Protein AF-A0A921ENN6-F1 (afdb_monomer)

Radius of gyration: 18.27 Å; Cα contacts (8 Å, |Δi|>4): 172; chains: 1; bounding box: 31×50×51 Å

Structure (mmCIF, N/CA/C/O backbone):
data_AF-A0A921ENN6-F1
#
_entry.id   AF-A0A921ENN6-F1
#
loop_
_atom_site.group_PDB
_atom_site.id
_atom_site.type_symbol
_atom_site.label_atom_id
_atom_site.label_alt_id
_atom_site.label_comp_id
_atom_site.label_asym_id
_atom_site.label_entity_id
_atom_site.label_seq_id
_atom_site.pdbx_PDB_ins_code
_atom_site.Cartn_x
_atom_site.Cartn_y
_atom_site.Cartn_z
_atom_site.occupancy
_atom_site.B_iso_or_equiv
_atom_site.auth_seq_id
_atom_site.auth_comp_id
_atom_site.auth_asym_id
_atom_site.auth_atom_id
_atom_site.pdbx_PDB_model_num
ATOM 1 N N . MET A 1 1 ? -5.205 31.428 35.012 1.00 49.91 1 MET A N 1
ATOM 2 C CA . MET A 1 1 ? -4.571 31.127 33.699 1.00 49.91 1 MET A CA 1
ATOM 3 C C . 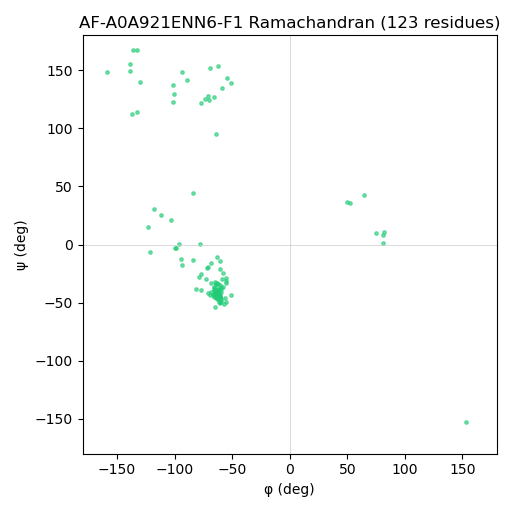MET A 1 1 ? -4.733 32.319 32.758 1.00 49.91 1 MET A C 1
ATOM 5 O O . MET A 1 1 ? -5.860 32.725 32.528 1.00 49.91 1 MET A O 1
ATOM 9 N N . SER A 1 2 ? -3.645 32.907 32.239 1.00 47.72 2 SER A N 1
ATOM 10 C CA . SER A 1 2 ? -3.729 34.135 31.422 1.00 47.72 2 SER A CA 1
ATOM 11 C C . SER A 1 2 ? -4.291 33.863 30.011 1.00 47.72 2 SER A C 1
ATOM 13 O O . SER A 1 2 ? -3.698 33.060 29.279 1.00 47.72 2 SER A O 1
ATOM 15 N N . PRO A 1 3 ? -5.364 34.558 29.583 1.00 59.22 3 PRO A N 1
ATOM 16 C CA . PRO A 1 3 ? -5.955 34.417 28.248 1.00 59.22 3 PRO A CA 1
ATOM 17 C C . PRO A 1 3 ? -4.954 34.653 27.111 1.00 59.22 3 PRO A C 1
ATOM 19 O O . PRO A 1 3 ? -5.023 33.986 26.087 1.00 59.22 3 PRO A O 1
ATOM 22 N N . ARG A 1 4 ? -3.951 35.522 27.317 1.00 59.72 4 ARG A N 1
ATOM 23 C CA . ARG A 1 4 ? -2.913 35.862 26.325 1.00 59.72 4 ARG A CA 1
ATOM 24 C C . ARG A 1 4 ? -1.894 34.742 26.058 1.00 59.72 4 ARG A C 1
ATOM 26 O O . ARG A 1 4 ? -1.261 34.740 25.004 1.00 59.72 4 ARG A O 1
ATOM 33 N N . ARG A 1 5 ? -1.748 33.752 26.954 1.00 59.25 5 ARG A N 1
ATOM 34 C CA . ARG A 1 5 ? -0.853 32.590 26.735 1.00 59.25 5 ARG A CA 1
ATOM 35 C C . ARG A 1 5 ? -1.461 31.529 25.809 1.00 59.25 5 ARG A C 1
ATOM 37 O O . ARG A 1 5 ? -0.713 30.844 25.114 1.00 59.25 5 ARG A O 1
ATOM 44 N N . ARG A 1 6 ? -2.794 31.410 25.754 1.00 61.38 6 ARG A N 1
ATOM 45 C CA . ARG A 1 6 ? -3.501 30.425 24.909 1.00 61.38 6 ARG A CA 1
ATOM 46 C C . ARG A 1 6 ? -3.267 30.644 23.395 1.00 61.38 6 ARG A C 1
ATOM 48 O O . ARG A 1 6 ? -2.920 29.669 22.729 1.00 61.38 6 ARG A O 1
ATOM 55 N N . PRO A 1 7 ? -3.322 31.878 22.849 1.00 77.19 7 PRO A N 1
ATOM 56 C CA . PRO A 1 7 ? -3.022 32.153 21.441 1.00 77.19 7 PRO A CA 1
ATOM 57 C C . PRO A 1 7 ? -1.590 31.794 21.032 1.00 77.19 7 PRO A C 1
ATOM 59 O O . PRO A 1 7 ? -1.367 31.259 19.947 1.00 77.19 7 PRO A O 1
ATOM 62 N N . LEU A 1 8 ? -0.605 32.053 21.899 1.00 78.25 8 LEU A N 1
ATOM 63 C CA . LEU A 1 8 ? 0.800 31.746 21.611 1.00 78.25 8 LEU A CA 1
ATOM 64 C C . LEU A 1 8 ? 1.070 30.238 21.619 1.00 78.25 8 LEU A C 1
ATOM 66 O O . LEU A 1 8 ? 1.767 29.741 20.734 1.00 78.25 8 LEU A O 1
ATOM 70 N N . GLN A 1 9 ? 0.496 29.498 22.573 1.00 83.81 9 GLN A N 1
ATOM 71 C CA . GLN A 1 9 ? 0.615 28.037 22.611 1.00 83.81 9 GLN A CA 1
ATOM 72 C C . GLN A 1 9 ? -0.068 27.379 21.406 1.00 83.81 9 GLN A C 1
ATOM 74 O O . GLN A 1 9 ? 0.523 26.496 20.787 1.00 83.81 9 GLN A O 1
ATOM 79 N N . ALA A 1 10 ? -1.262 27.842 21.019 1.00 86.31 10 ALA A N 1
ATOM 80 C CA . ALA A 1 10 ? -1.957 27.356 19.827 1.00 86.31 10 ALA A CA 1
ATOM 81 C C . ALA A 1 10 ? -1.140 27.600 18.546 1.00 86.31 10 ALA A C 1
ATOM 83 O O . ALA A 1 10 ? -0.945 26.680 17.754 1.00 86.31 10 ALA A O 1
ATOM 84 N N . ARG A 1 11 ? -0.565 28.801 18.381 1.00 86.94 11 ARG A N 1
ATOM 85 C CA . ARG A 1 11 ? 0.328 29.123 17.252 1.00 86.94 11 ARG A CA 1
ATOM 86 C C . ARG A 1 11 ? 1.578 28.241 17.224 1.00 86.94 11 ARG A C 1
ATOM 88 O O . ARG A 1 11 ? 1.962 27.777 16.155 1.00 86.94 11 ARG A O 1
ATOM 95 N N . ARG A 1 12 ? 2.207 27.984 18.379 1.00 90.94 12 ARG A N 1
ATOM 96 C CA . ARG A 1 12 ? 3.359 27.068 18.479 1.00 90.94 12 ARG A CA 1
ATOM 97 C C . ARG A 1 12 ? 2.980 25.640 18.079 1.00 90.94 12 ARG A C 1
ATOM 99 O O . ARG A 1 12 ? 3.698 25.043 17.283 1.00 90.94 12 ARG A O 1
ATOM 106 N N . ARG A 1 13 ? 1.842 25.126 18.564 1.00 91.69 13 ARG A N 1
ATOM 107 C CA . ARG A 1 13 ? 1.316 23.799 18.189 1.00 91.69 13 ARG A CA 1
ATOM 108 C C . ARG A 1 13 ? 1.050 23.700 16.690 1.00 91.69 13 ARG A C 1
ATOM 110 O O . ARG A 1 13 ? 1.511 22.753 16.067 1.00 91.69 13 ARG A O 1
ATOM 117 N N . TRP A 1 14 ? 0.394 24.699 16.103 1.00 91.00 14 TRP A N 1
ATOM 118 C CA . TRP A 1 14 ? 0.149 24.744 14.660 1.00 91.00 14 TRP A CA 1
ATOM 119 C C . TRP A 1 14 ? 1.454 24.754 13.854 1.00 91.00 14 TRP A C 1
ATOM 121 O O . TRP A 1 14 ? 1.597 23.971 12.919 1.00 91.00 14 TRP A O 1
ATOM 131 N N . ARG A 1 15 ? 2.445 25.573 14.241 1.00 93.81 15 ARG A N 1
ATOM 132 C CA . ARG A 1 15 ? 3.764 25.592 13.577 1.00 93.81 15 ARG A CA 1
ATOM 133 C C . ARG A 1 15 ? 4.459 24.234 13.666 1.00 93.81 15 ARG A C 1
ATOM 135 O O . ARG A 1 15 ? 4.997 23.769 12.668 1.00 93.81 15 ARG A O 1
ATOM 142 N N . ALA A 1 16 ? 4.415 23.589 14.832 1.00 94.56 16 ALA A N 1
ATOM 143 C CA . ALA A 1 16 ? 4.990 22.261 15.028 1.00 94.56 16 ALA A CA 1
ATOM 144 C C . ALA A 1 16 ? 4.283 21.194 14.172 1.00 94.56 16 ALA A C 1
ATOM 146 O O . ALA A 1 16 ? 4.956 20.407 13.513 1.00 94.56 16 ALA A O 1
ATOM 147 N N . GLN A 1 17 ? 2.947 21.208 14.117 1.00 94.50 17 GLN A N 1
ATOM 148 C CA . GLN A 1 17 ? 2.152 20.315 13.264 1.00 94.50 17 GLN A CA 1
ATOM 149 C C . GLN A 1 17 ? 2.439 20.542 11.778 1.00 94.50 17 GLN A C 1
ATOM 151 O O . GLN A 1 17 ? 2.617 19.578 11.036 1.00 94.50 17 GLN A O 1
ATOM 156 N N . LYS A 1 18 ? 2.533 21.805 11.345 1.00 95.50 18 LYS A N 1
ATOM 157 C CA . LYS A 1 18 ? 2.887 22.160 9.969 1.00 95.50 18 LYS A CA 1
ATOM 158 C C . LYS A 1 18 ? 4.278 21.633 9.610 1.00 95.50 18 LYS A C 1
ATOM 160 O O . LYS A 1 18 ? 4.409 20.922 8.621 1.00 95.50 18 LYS A O 1
ATOM 165 N N . ALA A 1 19 ? 5.278 21.894 10.451 1.00 96.12 19 ALA A N 1
ATOM 166 C CA . ALA A 1 19 ? 6.642 21.413 10.236 1.00 96.12 19 ALA A CA 1
ATOM 167 C C . ALA A 1 19 ? 6.728 19.875 10.236 1.00 96.12 19 ALA A C 1
ATOM 169 O O . ALA A 1 19 ? 7.466 19.298 9.441 1.00 96.12 19 ALA A O 1
ATOM 170 N N . ALA A 1 20 ? 5.964 19.194 11.097 1.00 95.50 20 ALA A N 1
ATOM 171 C CA . ALA A 1 20 ? 5.875 17.734 11.101 1.00 95.50 20 ALA A CA 1
ATOM 172 C C . ALA A 1 20 ? 5.228 17.195 9.816 1.00 95.50 20 ALA A C 1
ATOM 174 O O . ALA A 1 20 ? 5.736 16.240 9.234 1.00 95.50 20 ALA A O 1
ATOM 175 N N . ARG A 1 21 ? 4.154 17.836 9.334 1.00 95.44 21 ARG A N 1
ATOM 176 C CA . ARG A 1 21 ? 3.513 17.488 8.059 1.00 95.44 21 ARG A CA 1
ATOM 177 C C . ARG A 1 21 ? 4.470 17.668 6.884 1.00 95.44 21 ARG A C 1
ATOM 179 O O . ARG A 1 21 ?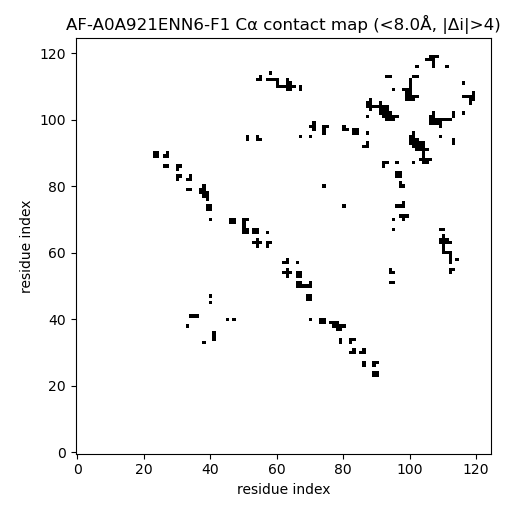 4.531 16.786 6.040 1.00 95.44 21 ARG A O 1
ATOM 186 N N . GLU A 1 22 ? 5.207 18.773 6.835 1.00 97.56 22 GLU A N 1
ATOM 187 C CA . GLU A 1 22 ? 6.190 19.038 5.776 1.00 97.56 22 GLU A CA 1
ATOM 188 C C . GLU A 1 22 ? 7.316 18.002 5.767 1.00 97.56 22 GLU A C 1
ATOM 190 O O . GLU A 1 22 ? 7.658 17.500 4.702 1.00 97.56 22 GLU A O 1
ATOM 195 N N . ARG A 1 23 ? 7.856 17.633 6.939 1.00 97.75 23 ARG A N 1
ATOM 196 C CA . ARG A 1 23 ? 8.850 16.551 7.036 1.00 97.75 23 ARG A CA 1
ATOM 197 C C . ARG A 1 23 ? 8.293 15.226 6.525 1.00 97.75 23 ARG A C 1
ATOM 199 O O . ARG A 1 23 ? 8.917 14.609 5.678 1.00 97.75 23 ARG A O 1
ATOM 206 N N . ARG A 1 24 ? 7.096 14.848 6.983 1.00 96.75 24 ARG A N 1
ATOM 207 C CA . ARG A 1 24 ? 6.417 13.618 6.554 1.00 96.75 24 ARG A CA 1
ATOM 208 C C . ARG A 1 24 ? 6.227 13.570 5.036 1.00 96.75 24 ARG A C 1
ATOM 210 O O . ARG A 1 24 ? 6.501 12.549 4.430 1.00 96.75 24 ARG A O 1
ATOM 217 N N . LEU A 1 25 ? 5.768 14.669 4.430 1.00 96.25 25 LEU A N 1
ATOM 218 C CA . LEU A 1 25 ? 5.563 14.740 2.981 1.00 96.25 25 LEU A CA 1
ATOM 219 C C . LEU A 1 25 ? 6.879 14.614 2.208 1.00 96.25 25 LEU A C 1
ATOM 221 O O . LEU A 1 25 ? 6.904 13.914 1.208 1.00 96.25 25 LEU A O 1
ATOM 225 N N . ARG A 1 26 ? 7.968 15.237 2.681 1.00 98.25 26 ARG A N 1
ATOM 226 C CA . ARG A 1 26 ? 9.287 15.074 2.051 1.00 98.25 26 ARG A CA 1
ATOM 227 C C . ARG A 1 26 ? 9.761 13.624 2.089 1.00 98.25 26 ARG A C 1
ATOM 229 O O . ARG A 1 26 ? 10.085 13.090 1.038 1.00 98.25 26 ARG A O 1
ATOM 236 N N . SER A 1 27 ? 9.702 12.978 3.254 1.00 97.81 27 SER A N 1
ATOM 237 C CA . SER A 1 27 ? 10.069 11.563 3.385 1.00 97.81 27 SER A CA 1
ATOM 238 C C . SER A 1 27 ? 9.197 10.659 2.504 1.00 97.81 27 SER A C 1
ATOM 240 O O . SER A 1 27 ? 9.715 9.772 1.837 1.00 97.81 27 SER A O 1
ATOM 242 N N . ALA A 1 28 ? 7.886 10.921 2.426 1.00 97.56 28 ALA A N 1
ATOM 243 C CA . ALA A 1 28 ? 6.996 10.190 1.522 1.00 97.56 28 ALA A CA 1
ATOM 244 C C . ALA A 1 28 ? 7.386 10.374 0.044 1.00 97.56 28 ALA A C 1
ATOM 246 O O . ALA A 1 28 ? 7.389 9.402 -0.704 1.00 97.56 28 ALA A O 1
ATOM 247 N N . THR A 1 29 ? 7.741 11.5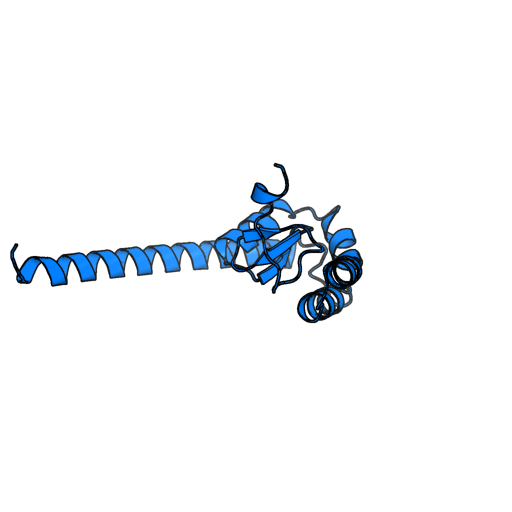92 -0.384 1.00 98.19 29 THR A N 1
ATOM 248 C CA . THR A 1 29 ? 8.210 11.855 -1.755 1.00 98.19 29 THR A CA 1
ATOM 249 C C . THR A 1 29 ? 9.535 11.156 -2.061 1.00 98.19 29 THR A C 1
ATOM 251 O O . THR A 1 29 ? 9.675 10.586 -3.140 1.00 98.19 29 THR A O 1
ATOM 254 N N . GLU A 1 30 ? 10.495 11.181 -1.136 1.00 98.19 30 GLU A N 1
ATOM 255 C CA . GLU A 1 30 ? 11.795 10.515 -1.301 1.00 98.19 30 GLU A CA 1
ATOM 256 C C . GLU A 1 30 ? 11.619 9.002 -1.479 1.00 98.19 30 GLU A C 1
ATOM 258 O O . GLU A 1 30 ? 12.107 8.434 -2.458 1.00 98.19 30 GLU A O 1
ATOM 263 N N . LEU A 1 31 ? 10.834 8.367 -0.603 1.00 98.12 31 LEU A N 1
ATOM 264 C CA . LEU A 1 31 ? 10.529 6.941 -0.708 1.00 98.12 31 LEU A CA 1
ATOM 265 C C . LEU A 1 31 ? 9.738 6.622 -1.984 1.00 98.12 31 LEU A C 1
ATOM 267 O O . LEU A 1 31 ? 10.057 5.660 -2.676 1.00 98.12 31 LEU A O 1
ATOM 271 N N . ALA A 1 32 ? 8.764 7.455 -2.365 1.00 97.12 32 ALA A N 1
ATOM 272 C CA . ALA A 1 32 ? 8.028 7.269 -3.616 1.00 97.12 32 ALA A CA 1
ATOM 273 C C . ALA A 1 32 ? 8.963 7.258 -4.841 1.00 97.12 32 ALA A C 1
ATOM 275 O O . ALA A 1 32 ? 8.757 6.470 -5.761 1.00 97.12 32 ALA A O 1
ATOM 276 N N . GLY A 1 33 ? 10.022 8.076 -4.840 1.00 97.62 33 GLY A N 1
ATOM 277 C CA . GLY A 1 33 ? 11.048 8.048 -5.886 1.00 97.62 33 GLY A CA 1
ATOM 278 C C . GLY A 1 33 ? 11.799 6.712 -5.960 1.00 97.62 33 GLY A C 1
ATOM 279 O O . GLY A 1 33 ? 12.011 6.184 -7.056 1.00 97.62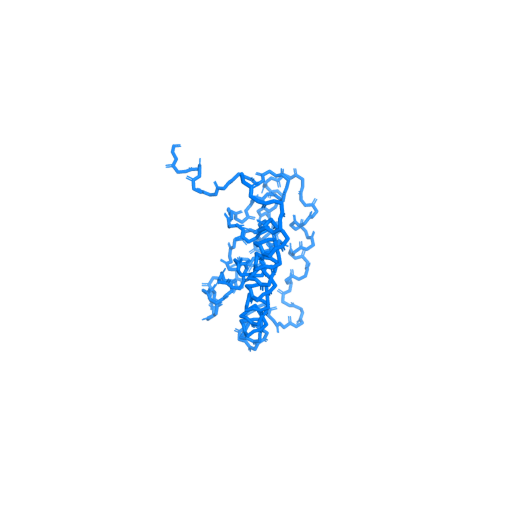 33 GLY A O 1
ATOM 280 N N . VAL A 1 34 ? 12.142 6.127 -4.807 1.00 97.19 34 VAL A N 1
ATOM 281 C CA . VAL A 1 34 ? 12.757 4.789 -4.723 1.00 97.19 34 VAL A CA 1
ATOM 282 C C . VAL A 1 34 ? 11.822 3.726 -5.301 1.00 97.19 34 VAL A C 1
ATOM 284 O O . VAL A 1 34 ? 12.262 2.905 -6.108 1.00 97.19 34 VAL A O 1
ATOM 287 N N . LEU A 1 35 ? 10.538 3.776 -4.938 1.00 96.69 35 LEU A N 1
ATOM 288 C CA . LEU A 1 35 ? 9.510 2.832 -5.387 1.00 96.69 35 LEU A CA 1
ATOM 289 C C . LEU A 1 35 ? 9.286 2.897 -6.898 1.00 96.69 35 LEU A C 1
ATOM 291 O O . LEU A 1 35 ? 9.241 1.859 -7.548 1.00 96.69 35 LEU A O 1
ATOM 295 N N . VAL A 1 36 ? 9.177 4.098 -7.468 1.00 95.94 36 VAL A N 1
ATOM 296 C CA . VAL A 1 36 ? 8.992 4.269 -8.920 1.00 95.94 36 VAL A CA 1
ATOM 297 C C . VAL A 1 36 ? 10.201 3.751 -9.701 1.00 95.94 36 VAL A C 1
ATOM 299 O O . VAL A 1 36 ? 10.041 3.217 -10.791 1.00 95.94 36 VAL A O 1
ATOM 302 N N . THR A 1 37 ? 11.408 3.889 -9.148 1.00 96.81 37 THR A N 1
ATOM 303 C CA . THR A 1 37 ? 12.643 3.497 -9.844 1.00 96.81 37 THR A CA 1
ATOM 304 C C . THR A 1 37 ? 12.930 1.998 -9.740 1.00 96.81 37 THR A C 1
ATOM 306 O O . THR A 1 37 ? 13.414 1.402 -10.697 1.00 96.81 37 THR A O 1
ATOM 309 N N . ASN A 1 38 ? 12.655 1.386 -8.585 1.00 96.50 38 ASN A N 1
ATOM 310 C CA . ASN A 1 38 ? 13.126 0.032 -8.260 1.00 96.50 38 ASN A CA 1
ATOM 311 C C . ASN A 1 38 ? 11.997 -0.963 -7.952 1.00 96.50 38 ASN A C 1
ATOM 313 O O . ASN A 1 38 ? 12.256 -2.148 -7.744 1.00 96.50 38 ASN A O 1
ATOM 317 N N . GLY A 1 39 ? 10.750 -0.500 -7.870 1.00 96.81 39 GLY A N 1
ATOM 318 C CA . GLY A 1 39 ? 9.611 -1.335 -7.522 1.00 96.81 39 GLY A CA 1
ATOM 319 C C . GLY A 1 39 ? 9.262 -2.309 -8.639 1.00 96.81 39 GLY A C 1
ATOM 320 O O . GLY A 1 39 ? 9.000 -1.908 -9.770 1.00 96.81 39 GLY A O 1
ATOM 321 N N . SER A 1 40 ? 9.150 -3.594 -8.306 1.00 96.38 40 SER A N 1
ATOM 322 C CA . SER A 1 40 ? 8.730 -4.632 -9.257 1.00 96.38 40 SER A CA 1
ATOM 323 C C . SER A 1 40 ? 7.304 -4.447 -9.784 1.00 96.38 40 SER A C 1
ATOM 325 O O . SER A 1 40 ? 6.918 -5.131 -10.718 1.00 96.38 40 SER A O 1
ATOM 327 N N . CYS A 1 41 ? 6.501 -3.550 -9.209 1.00 95.00 41 CYS A N 1
ATOM 328 C CA . CYS A 1 41 ? 5.182 -3.193 -9.732 1.00 95.00 41 CYS A CA 1
ATOM 329 C C . CYS A 1 41 ? 5.183 -1.950 -10.638 1.00 95.00 41 CYS A C 1
ATOM 331 O O . CYS A 1 41 ? 4.192 -1.720 -11.334 1.00 95.00 41 CYS A O 1
ATOM 333 N N . ALA A 1 42 ? 6.272 -1.171 -10.662 1.00 92.44 42 ALA A N 1
ATOM 334 C CA . ALA A 1 42 ? 6.350 0.163 -11.260 1.00 92.44 42 ALA A CA 1
ATOM 335 C C . ALA A 1 42 ? 6.617 0.143 -12.779 1.00 92.44 42 ALA A C 1
ATOM 337 O O . ALA A 1 42 ? 7.428 0.909 -13.296 1.00 92.44 42 ALA A O 1
ATOM 338 N N . PHE A 1 43 ? 5.927 -0.732 -13.513 1.00 91.50 43 PHE A N 1
ATOM 339 C CA . PHE A 1 43 ? 5.977 -0.768 -14.973 1.00 91.50 43 PHE A CA 1
ATOM 340 C C . PHE A 1 43 ? 4.584 -1.000 -15.584 1.00 91.50 43 PHE A C 1
ATOM 342 O O . PHE A 1 43 ? 3.749 -1.683 -14.982 1.00 91.50 43 PHE A O 1
ATOM 349 N N . PRO A 1 44 ? 4.310 -0.460 -16.788 1.00 91.56 44 PRO A N 1
ATOM 350 C CA . PRO A 1 44 ? 3.028 -0.655 -17.458 1.00 91.56 44 PRO A CA 1
ATOM 351 C C . PRO A 1 44 ? 2.724 -2.133 -17.716 1.00 91.56 44 PRO A C 1
ATOM 353 O O . PRO A 1 44 ? 3.567 -2.872 -18.216 1.00 91.56 44 PRO A O 1
ATOM 356 N N . GLY A 1 45 ? 1.495 -2.557 -17.424 1.00 90.88 45 GLY A N 1
ATOM 357 C CA . GLY A 1 45 ? 1.061 -3.934 -17.674 1.00 90.88 45 GLY A CA 1
ATOM 358 C C . GLY A 1 45 ? 1.479 -4.951 -16.607 1.00 90.88 45 GLY A C 1
ATOM 359 O O . GLY A 1 45 ? 1.216 -6.135 -16.789 1.00 90.88 45 GLY A O 1
ATOM 360 N N . SER A 1 46 ? 2.043 -4.518 -15.472 1.00 91.50 46 SER A N 1
ATOM 361 C CA . SER A 1 46 ? 2.334 -5.392 -14.319 1.00 91.50 46 SER A CA 1
ATOM 362 C C . SER A 1 46 ? 1.090 -6.062 -13.712 1.00 91.50 46 SER A C 1
ATOM 364 O O . SER A 1 46 ? 1.205 -6.989 -12.917 1.00 91.50 46 SER A O 1
ATOM 366 N N . GLY A 1 47 ? -0.110 -5.587 -14.064 1.00 92.94 47 GLY A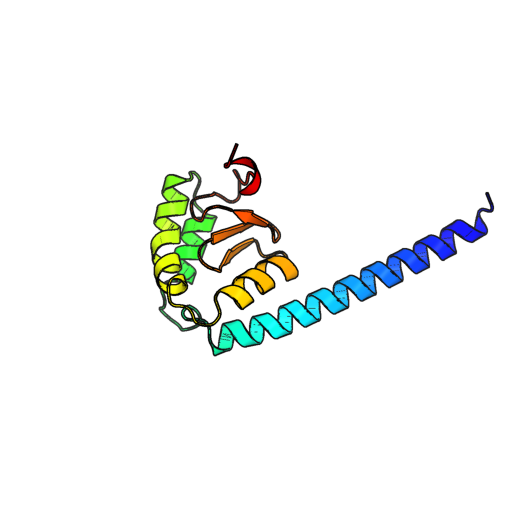 N 1
ATOM 367 C CA . GLY A 1 47 ? -1.375 -6.017 -13.466 1.00 92.94 47 GLY A CA 1
ATOM 368 C C . GLY A 1 47 ? -1.676 -5.345 -12.124 1.00 92.94 47 GLY A C 1
ATOM 369 O O . GLY A 1 47 ? -2.726 -5.615 -11.542 1.00 92.94 47 GLY A O 1
ATOM 370 N N . TRP A 1 48 ? -0.800 -4.445 -11.657 1.00 94.25 48 TRP A N 1
ATOM 371 C CA . TRP A 1 48 ? -0.954 -3.730 -10.390 1.00 94.25 48 TRP A CA 1
ATOM 372 C C . TRP A 1 48 ? -2.270 -2.946 -10.306 1.00 94.25 48 TRP A C 1
ATOM 374 O O . TRP A 1 48 ? -3.044 -3.154 -9.376 1.00 94.25 48 TRP A O 1
ATOM 384 N N . ASP A 1 49 ? -2.578 -2.124 -11.313 1.00 94.31 49 ASP A N 1
ATOM 385 C CA . ASP A 1 49 ? -3.791 -1.290 -11.323 1.00 94.31 49 ASP A CA 1
ATOM 386 C C . ASP A 1 49 ? -5.080 -2.121 -11.235 1.00 94.31 49 ASP A C 1
ATOM 388 O O . ASP A 1 49 ? -6.048 -1.736 -10.572 1.00 94.31 49 ASP A O 1
ATOM 392 N N . ALA A 1 50 ? -5.091 -3.288 -11.886 1.00 95.81 50 ALA A N 1
ATOM 393 C CA . ALA A 1 50 ? -6.218 -4.211 -11.848 1.00 95.81 50 ALA A CA 1
ATOM 394 C C . ALA A 1 50 ? -6.365 -4.857 -10.462 1.00 95.81 50 ALA A C 1
ATOM 396 O O . ALA A 1 50 ? -7.478 -4.918 -9.933 1.00 95.81 50 ALA A O 1
ATOM 397 N N . ALA A 1 51 ? -5.254 -5.288 -9.854 1.00 95.88 51 ALA A N 1
ATOM 398 C CA . ALA A 1 51 ? -5.243 -5.829 -8.497 1.00 95.88 51 ALA A CA 1
ATOM 399 C C . ALA A 1 51 ? -5.713 -4.785 -7.472 1.00 95.88 51 ALA A C 1
ATOM 401 O O . ALA A 1 51 ? -6.554 -5.079 -6.620 1.00 95.88 51 ALA A O 1
ATOM 402 N N . GLU A 1 52 ? -5.242 -3.543 -7.589 1.00 95.25 52 GLU A N 1
ATOM 403 C CA . GLU A 1 52 ? -5.608 -2.463 -6.675 1.00 95.25 52 GLU 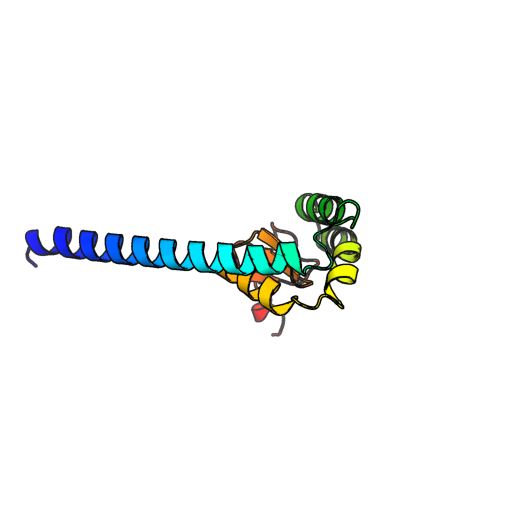A CA 1
ATOM 404 C C . GLU A 1 52 ? -7.076 -2.044 -6.826 1.00 95.25 52 GLU A C 1
ATOM 406 O O . GLU A 1 52 ? -7.781 -1.876 -5.826 1.00 95.25 52 GLU A O 1
ATOM 411 N N . THR A 1 53 ? -7.574 -1.961 -8.062 1.00 96.69 53 THR A N 1
ATOM 412 C CA . THR A 1 53 ? -8.996 -1.702 -8.341 1.00 96.69 53 THR A CA 1
ATOM 413 C C . THR A 1 53 ? -9.881 -2.824 -7.796 1.00 96.69 53 THR A C 1
ATOM 415 O O . THR A 1 53 ? -10.884 -2.557 -7.129 1.00 96.69 53 THR A O 1
ATOM 418 N N . GLY A 1 54 ? -9.500 -4.082 -8.034 1.00 96.69 54 GLY A N 1
ATOM 419 C CA . GLY A 1 54 ? -10.228 -5.249 -7.541 1.00 96.69 54 GLY A CA 1
ATOM 420 C C . GLY A 1 54 ? -10.266 -5.308 -6.014 1.00 96.69 54 GLY A C 1
ATOM 421 O O . GLY A 1 54 ? -11.323 -5.549 -5.431 1.00 96.69 54 GLY A O 1
ATOM 422 N N . HIS A 1 55 ? -9.141 -5.020 -5.354 1.00 96.06 55 HIS A N 1
ATOM 423 C CA . HIS A 1 55 ? -9.062 -4.979 -3.892 1.00 96.06 55 HIS A CA 1
ATOM 424 C C . HIS A 1 55 ? -9.909 -3.849 -3.308 1.00 96.06 55 HIS A C 1
ATOM 426 O O . HIS A 1 55 ? -10.659 -4.063 -2.356 1.00 96.06 55 HIS A O 1
ATOM 432 N N . ALA A 1 56 ? -9.864 -2.663 -3.920 1.00 95.00 56 ALA A N 1
ATOM 433 C CA . ALA A 1 56 ? -10.672 -1.518 -3.511 1.00 95.00 56 ALA A CA 1
ATOM 434 C C . ALA A 1 56 ? -12.184 -1.784 -3.602 1.00 95.00 56 ALA A C 1
ATOM 436 O O . ALA A 1 56 ? -12.939 -1.278 -2.771 1.00 95.00 56 ALA A O 1
ATOM 437 N N . ALA A 1 57 ? -12.614 -2.560 -4.601 1.00 95.69 57 ALA A N 1
ATOM 438 C CA . ALA A 1 57 ? -14.012 -2.923 -4.823 1.00 95.69 57 ALA A CA 1
ATOM 439 C C . ALA A 1 57 ? -14.476 -4.134 -3.993 1.00 95.69 57 ALA A C 1
ATOM 441 O O . ALA A 1 57 ? -15.678 -4.399 -3.911 1.00 95.69 57 ALA A O 1
ATOM 442 N N . ALA A 1 58 ? -13.554 -4.884 -3.383 1.00 94.69 58 ALA A N 1
ATOM 443 C CA . ALA A 1 58 ? -13.880 -6.101 -2.659 1.00 94.69 58 ALA A CA 1
ATOM 444 C C . ALA A 1 58 ? -14.741 -5.823 -1.415 1.00 94.69 58 ALA A C 1
ATOM 446 O O . ALA A 1 58 ? -14.385 -5.050 -0.526 1.00 94.69 58 ALA A O 1
ATOM 447 N N . THR A 1 59 ? -15.869 -6.527 -1.321 1.00 91.69 59 THR A N 1
ATOM 448 C CA . THR A 1 59 ? -16.810 -6.448 -0.190 1.00 91.69 59 THR A CA 1
ATOM 449 C C . THR A 1 59 ? -16.632 -7.578 0.825 1.00 91.69 59 THR A C 1
ATOM 451 O O . THR A 1 59 ? -17.299 -7.596 1.857 1.00 91.69 59 THR A O 1
ATOM 454 N N . SER A 1 60 ? -15.722 -8.520 0.560 1.00 92.31 60 SER A N 1
ATOM 455 C CA . SER A 1 60 ? -15.383 -9.631 1.453 1.00 92.31 60 SER A CA 1
ATOM 456 C C . SER A 1 60 ? -13.878 -9.879 1.479 1.00 92.31 60 SER A C 1
ATOM 458 O O . SER A 1 60 ? -13.177 -9.574 0.512 1.00 92.31 60 SER A O 1
ATOM 460 N N . ASN A 1 61 ? -13.382 -10.473 2.568 1.00 92.56 61 ASN A N 1
ATOM 461 C CA . ASN A 1 61 ? -11.954 -10.763 2.698 1.00 92.56 61 ASN A CA 1
ATOM 462 C C . ASN A 1 61 ? -11.466 -11.792 1.667 1.00 92.56 61 ASN A C 1
ATOM 464 O O . ASN A 1 61 ? -10.346 -11.700 1.180 1.00 92.56 61 ASN A O 1
ATOM 468 N N . LEU A 1 62 ? -12.326 -12.740 1.279 1.00 93.56 62 LEU A N 1
ATOM 469 C CA . LEU A 1 62 ? -12.012 -13.698 0.220 1.00 93.56 62 LEU A CA 1
ATOM 470 C C . LEU A 1 62 ? -11.822 -12.996 -1.133 1.00 93.56 62 LEU A C 1
ATOM 472 O O . LEU A 1 62 ? -10.850 -13.265 -1.834 1.00 93.56 62 LEU A O 1
ATOM 476 N N . ALA A 1 63 ? -12.721 -12.070 -1.482 1.00 95.19 63 ALA A N 1
ATOM 477 C CA . ALA A 1 63 ? -12.602 -11.291 -2.713 1.00 95.19 63 ALA A CA 1
ATOM 478 C C . ALA A 1 63 ? -11.366 -10.377 -2.689 1.00 95.19 63 ALA A C 1
ATOM 480 O O . ALA A 1 63 ? -10.665 -10.272 -3.692 1.00 95.19 63 ALA A O 1
ATOM 481 N N . ALA A 1 64 ? -11.062 -9.768 -1.539 1.00 95.56 64 ALA A N 1
ATOM 482 C CA . ALA A 1 64 ? -9.860 -8.960 -1.360 1.00 95.56 64 ALA A CA 1
ATOM 483 C C . ALA A 1 64 ? -8.585 -9.803 -1.510 1.00 95.56 64 ALA A C 1
ATOM 485 O O . ALA A 1 64 ? -7.682 -9.402 -2.236 1.00 95.56 64 ALA A O 1
ATOM 486 N N . ALA A 1 65 ? -8.530 -10.993 -0.904 1.00 95.00 65 ALA A N 1
ATOM 487 C CA . ALA A 1 65 ? -7.395 -11.904 -1.035 1.00 95.00 65 ALA A CA 1
ATOM 488 C C . ALA A 1 65 ? -7.174 -12.334 -2.494 1.00 95.00 65 ALA A C 1
ATOM 490 O O . ALA A 1 65 ? -6.050 -12.281 -2.990 1.00 95.00 65 ALA A O 1
ATOM 491 N N . ALA A 1 66 ? -8.250 -12.701 -3.199 1.00 96.50 66 ALA A N 1
ATOM 492 C CA . ALA A 1 66 ? -8.182 -13.075 -4.610 1.00 96.50 66 ALA A CA 1
ATOM 493 C C . ALA A 1 66 ? -7.695 -11.913 -5.492 1.00 96.50 66 ALA A C 1
ATOM 495 O O . ALA A 1 66 ? -6.836 -12.111 -6.349 1.00 96.50 66 ALA A O 1
ATOM 496 N N . ALA A 1 67 ? -8.196 -10.697 -5.254 1.00 96.38 67 ALA A N 1
ATOM 497 C CA . ALA A 1 67 ? -7.774 -9.509 -5.992 1.00 96.38 67 ALA A CA 1
ATOM 498 C C . ALA A 1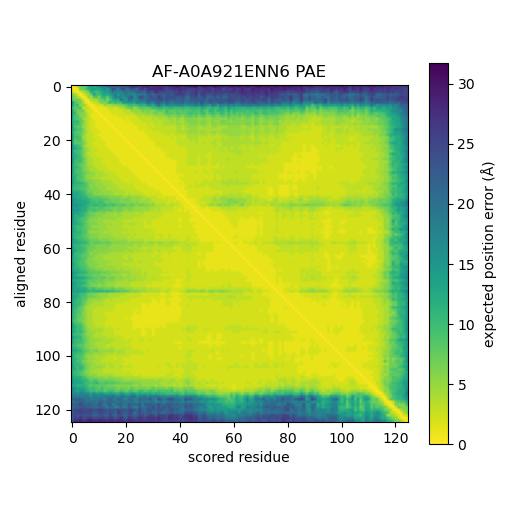 67 ? -6.327 -9.091 -5.681 1.00 96.38 67 ALA A C 1
ATOM 500 O O . ALA A 1 67 ? -5.634 -8.596 -6.566 1.00 96.38 67 ALA A O 1
ATOM 501 N N . ALA A 1 68 ? -5.854 -9.305 -4.450 1.00 96.00 68 ALA A N 1
ATOM 502 C CA . ALA A 1 68 ? -4.493 -8.967 -4.040 1.00 96.00 68 ALA A CA 1
ATOM 503 C C . ALA A 1 68 ? -3.443 -9.972 -4.540 1.00 96.00 68 ALA A C 1
ATOM 505 O O . ALA A 1 68 ? -2.281 -9.604 -4.704 1.00 96.00 68 ALA A O 1
ATOM 506 N N . ALA A 1 69 ? -3.826 -11.228 -4.797 1.00 95.50 69 ALA A N 1
ATOM 507 C CA . ALA A 1 69 ? -2.892 -12.306 -5.126 1.00 95.50 69 ALA A CA 1
ATOM 508 C C . ALA A 1 69 ? -1.891 -11.973 -6.257 1.00 95.50 69 ALA A C 1
ATOM 510 O O . ALA A 1 69 ? -0.702 -12.238 -6.061 1.00 95.50 69 ALA A O 1
ATOM 511 N N . PRO A 1 70 ? -2.283 -11.347 -7.389 1.00 92.94 70 PRO A N 1
ATOM 512 C CA . PRO A 1 70 ? -1.332 -10.953 -8.431 1.00 92.94 70 PRO A CA 1
ATOM 513 C C . PRO A 1 70 ? -0.308 -9.918 -7.945 1.00 92.94 70 PRO A C 1
ATOM 515 O O . PRO A 1 70 ? 0.881 -10.048 -8.224 1.00 92.94 70 PRO A O 1
ATOM 518 N N . ALA A 1 71 ? -0.744 -8.923 -7.166 1.00 93.69 71 ALA A N 1
ATOM 519 C CA . ALA A 1 71 ? 0.144 -7.906 -6.605 1.00 93.69 71 ALA A CA 1
ATOM 520 C C . ALA A 1 71 ? 1.136 -8.509 -5.597 1.00 93.69 71 ALA A C 1
ATOM 522 O O . ALA A 1 71 ? 2.306 -8.129 -5.573 1.00 93.69 71 ALA A O 1
ATOM 523 N N . LEU A 1 72 ? 0.704 -9.495 -4.806 1.00 9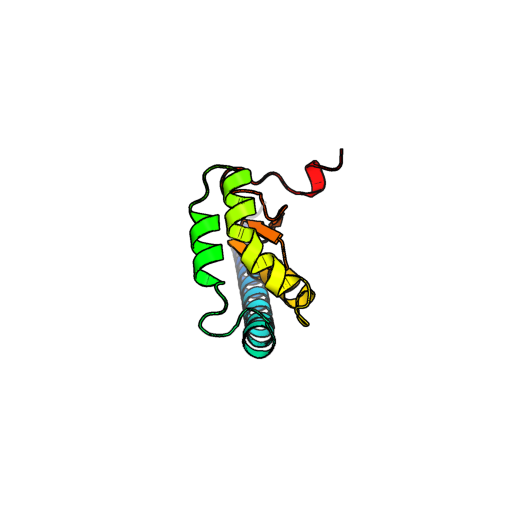3.75 72 LEU A N 1
ATOM 524 C CA . LEU A 1 72 ? 1.566 -10.176 -3.837 1.00 93.75 72 LEU A CA 1
ATOM 525 C C . LEU A 1 72 ? 2.719 -10.935 -4.507 1.00 93.75 72 LEU A C 1
ATOM 527 O O . LEU A 1 72 ? 3.814 -10.972 -3.948 1.00 93.75 72 LEU A O 1
ATOM 531 N N . GLN A 1 73 ? 2.509 -11.488 -5.706 1.00 94.44 73 GLN A N 1
ATOM 532 C CA . GLN A 1 73 ? 3.588 -12.129 -6.468 1.00 94.44 73 GLN A CA 1
ATOM 533 C C . GLN A 1 73 ? 4.684 -11.129 -6.853 1.00 94.44 73 GLN A C 1
ATOM 535 O O . GLN A 1 73 ? 5.865 -11.454 -6.769 1.00 94.44 73 GLN A O 1
ATOM 540 N N . LEU A 1 74 ? 4.309 -9.894 -7.203 1.00 94.44 74 LEU A N 1
ATOM 541 C CA . LEU A 1 74 ? 5.271 -8.821 -7.477 1.00 94.44 74 LEU A CA 1
ATOM 542 C C . LEU A 1 74 ? 6.041 -8.433 -6.210 1.00 94.44 74 LEU A C 1
ATOM 544 O O . LEU A 1 74 ? 7.235 -8.156 -6.270 1.00 94.44 74 LEU A O 1
ATOM 548 N N . CYS A 1 75 ? 5.369 -8.425 -5.056 1.00 96.50 75 CYS A N 1
ATOM 549 C CA . CYS A 1 75 ? 5.989 -8.056 -3.786 1.00 96.50 75 CYS A CA 1
ATOM 550 C C . CYS A 1 75 ? 6.954 -9.118 -3.240 1.00 96.50 75 CYS A C 1
ATOM 552 O O . CYS A 1 75 ? 7.913 -8.744 -2.571 1.00 96.50 75 CYS A O 1
ATOM 554 N N . ALA A 1 76 ? 6.738 -10.407 -3.521 1.00 93.88 76 ALA A N 1
ATOM 555 C CA . ALA A 1 76 ? 7.498 -11.510 -2.921 1.00 93.88 76 ALA A CA 1
ATOM 556 C C . ALA A 1 76 ? 9.017 -11.449 -3.176 1.00 93.88 76 ALA A C 1
ATOM 558 O O . ALA A 1 76 ? 9.794 -11.915 -2.347 1.00 93.88 76 ALA A O 1
ATOM 559 N N . ALA A 1 77 ? 9.435 -10.867 -4.303 1.00 90.38 77 ALA A N 1
ATOM 560 C CA . ALA A 1 77 ? 10.840 -10.698 -4.677 1.00 90.38 77 ALA A CA 1
ATOM 561 C C . ALA A 1 77 ? 11.216 -9.228 -4.943 1.00 90.38 77 ALA A C 1
ATOM 563 O O . ALA A 1 77 ? 12.247 -8.954 -5.558 1.00 90.38 77 ALA A O 1
ATOM 564 N N . CYS A 1 78 ? 10.378 -8.276 -4.516 1.00 97.06 78 CYS A N 1
ATOM 565 C CA . CYS A 1 78 ? 10.617 -6.860 -4.771 1.00 97.06 78 CYS A CA 1
ATOM 566 C C . CYS A 1 78 ? 11.811 -6.364 -3.935 1.00 97.06 78 CYS A C 1
ATOM 568 O O . CYS A 1 78 ? 11.764 -6.470 -2.707 1.00 97.06 78 CYS A O 1
ATOM 570 N N . PRO A 1 79 ? 12.856 -5.778 -4.553 1.00 97.25 79 PRO A N 1
ATOM 571 C CA . PRO A 1 79 ? 14.064 -5.363 -3.837 1.00 97.25 79 PRO A CA 1
ATOM 572 C C . PRO A 1 79 ? 13.831 -4.195 -2.872 1.00 97.25 79 PRO A C 1
ATOM 574 O O . PRO A 1 79 ? 14.674 -3.949 -2.020 1.00 97.25 79 PRO A O 1
ATOM 577 N N . VAL A 1 80 ? 12.705 -3.488 -3.008 1.00 97.88 80 VAL A N 1
ATOM 578 C CA . VAL A 1 80 ? 12.357 -2.298 -2.215 1.00 97.88 80 VAL A CA 1
ATOM 579 C C . VAL A 1 80 ? 11.084 -2.491 -1.385 1.00 97.88 80 VAL A C 1
ATOM 581 O O . VAL A 1 80 ? 10.288 -1.569 -1.189 1.00 97.88 80 VAL A O 1
ATOM 584 N N . VAL A 1 81 ? 10.819 -3.732 -0.959 1.00 97.69 81 VAL A N 1
ATOM 585 C CA . VAL A 1 81 ? 9.601 -4.078 -0.208 1.00 97.69 81 VAL A CA 1
ATOM 586 C C . VAL A 1 81 ? 9.536 -3.377 1.156 1.00 97.69 81 VAL A C 1
ATOM 588 O O . VAL A 1 81 ? 8.454 -2.965 1.574 1.00 97.69 81 VAL A O 1
ATOM 591 N N . GLU A 1 82 ? 10.676 -3.169 1.817 1.00 97.88 82 GLU A N 1
ATOM 592 C CA . GLU A 1 82 ? 10.729 -2.506 3.125 1.00 97.88 82 GLU A CA 1
ATOM 593 C C . GLU A 1 82 ? 10.578 -0.986 3.002 1.00 97.88 82 GLU A C 1
ATOM 595 O O . GLU A 1 82 ? 9.808 -0.379 3.745 1.00 97.88 82 GLU A O 1
ATOM 600 N N . GLU A 1 83 ? 11.181 -0.367 1.990 1.00 98.44 83 GLU A N 1
ATOM 601 C CA . GLU A 1 83 ? 10.949 1.039 1.655 1.00 98.44 83 GLU A CA 1
ATOM 602 C C . GLU A 1 83 ? 9.485 1.271 1.262 1.00 98.44 83 GLU A C 1
ATOM 604 O O . GLU A 1 83 ? 8.903 2.307 1.587 1.00 98.44 83 GLU A O 1
ATOM 609 N N . CYS A 1 84 ? 8.852 0.291 0.608 1.00 98.31 84 CYS A N 1
ATOM 610 C CA . CYS A 1 84 ? 7.429 0.338 0.282 1.00 98.31 84 CYS A CA 1
ATOM 611 C C . CYS A 1 84 ? 6.550 0.301 1.543 1.00 98.31 84 CYS A C 1
ATOM 613 O O . CYS A 1 84 ? 5.566 1.042 1.633 1.00 98.31 84 CYS A O 1
ATOM 615 N N . ARG A 1 85 ? 6.935 -0.496 2.546 1.00 98.19 85 ARG A N 1
ATOM 616 C CA . ARG A 1 85 ? 6.276 -0.563 3.861 1.00 98.19 85 ARG A CA 1
ATOM 617 C C . ARG A 1 85 ? 6.423 0.753 4.627 1.00 98.19 85 ARG A C 1
ATOM 619 O O . ARG A 1 85 ? 5.445 1.275 5.175 1.00 98.19 85 ARG A O 1
ATOM 626 N N . GLU A 1 86 ? 7.626 1.321 4.637 1.00 98.31 86 GLU A N 1
ATOM 627 C CA . GLU A 1 86 ? 7.891 2.616 5.268 1.00 98.31 86 GLU A CA 1
ATOM 628 C C . GLU A 1 86 ? 7.101 3.734 4.581 1.00 98.31 86 GLU A C 1
ATOM 630 O O . GLU A 1 86 ? 6.413 4.515 5.247 1.00 98.31 86 GLU A O 1
ATOM 635 N N . TRP A 1 87 ? 7.123 3.767 3.248 1.00 98.50 87 TRP A N 1
ATOM 636 C CA . TRP A 1 87 ? 6.365 4.728 2.455 1.00 98.50 87 TRP A CA 1
ATOM 637 C C . TRP A 1 87 ? 4.878 4.676 2.794 1.00 98.50 87 TRP A C 1
ATOM 639 O O . TRP A 1 87 ? 4.287 5.713 3.103 1.00 98.50 87 TRP A O 1
ATOM 649 N N . ALA A 1 88 ? 4.287 3.478 2.812 1.00 98.12 88 ALA A N 1
ATOM 650 C CA . ALA A 1 88 ? 2.868 3.311 3.094 1.00 98.12 88 ALA A CA 1
ATOM 651 C C . ALA A 1 88 ? 2.495 3.848 4.489 1.00 98.12 88 ALA A C 1
ATOM 653 O O . ALA A 1 88 ? 1.470 4.522 4.653 1.00 98.12 88 ALA A O 1
ATOM 654 N N . THR A 1 89 ? 3.372 3.635 5.474 1.00 97.81 89 THR A N 1
ATOM 655 C CA . THR A 1 89 ? 3.231 4.160 6.840 1.00 97.81 89 THR A CA 1
ATOM 656 C C . THR A 1 89 ? 3.301 5.690 6.868 1.00 97.81 89 THR A C 1
ATOM 658 O O . THR A 1 89 ? 2.404 6.364 7.390 1.00 97.81 89 THR A O 1
ATOM 661 N N . VAL A 1 90 ? 4.360 6.265 6.291 1.00 97.69 90 VAL A N 1
ATOM 662 C CA . VAL A 1 90 ? 4.637 7.710 6.322 1.00 97.69 90 VAL A CA 1
ATOM 663 C C . VAL A 1 90 ? 3.592 8.486 5.525 1.00 97.69 90 VAL A C 1
ATOM 665 O O . VAL A 1 90 ? 3.079 9.510 5.999 1.00 97.69 90 VAL A O 1
ATOM 668 N N . ASP A 1 91 ? 3.224 7.996 4.345 1.00 97.38 91 ASP A N 1
ATOM 669 C CA . ASP A 1 91 ? 2.259 8.648 3.463 1.00 97.38 91 ASP A CA 1
ATOM 670 C C . ASP A 1 91 ? 0.819 8.555 3.992 1.00 97.38 91 ASP A C 1
ATOM 672 O O . ASP A 1 91 ? 0.003 9.446 3.735 1.00 97.38 91 ASP A O 1
ATOM 676 N N . ARG A 1 92 ? 0.549 7.599 4.892 1.00 96.38 92 ARG A N 1
ATOM 677 C CA . ARG A 1 92 ? -0.800 7.184 5.317 1.00 96.38 92 ARG A CA 1
ATOM 678 C C . ARG A 1 92 ? -1.586 6.561 4.169 1.00 96.38 92 ARG A C 1
ATOM 680 O O . ARG A 1 92 ? -2.777 6.835 3.994 1.00 96.38 92 ARG A O 1
ATOM 687 N N . TYR A 1 93 ? -0.901 5.721 3.411 1.00 96.69 93 TYR A N 1
ATOM 688 C CA . TYR A 1 93 ? -1.427 5.084 2.221 1.00 96.69 93 TYR A CA 1
ATOM 689 C C . TYR A 1 93 ? -2.624 4.167 2.531 1.00 96.69 93 TYR A C 1
ATOM 691 O O . TYR A 1 93 ? -2.802 3.682 3.655 1.00 96.69 93 TYR A O 1
ATOM 699 N N . THR A 1 94 ? -3.495 3.987 1.536 1.00 95.44 94 THR A N 1
ATOM 700 C CA . THR A 1 94 ? -4.662 3.098 1.594 1.00 95.44 94 THR A CA 1
ATOM 701 C C . THR A 1 94 ? -4.769 2.326 0.284 1.00 95.44 94 THR A C 1
ATOM 703 O O . THR A 1 94 ? -5.078 2.922 -0.743 1.00 95.44 94 THR A O 1
ATOM 706 N N . GLY A 1 95 ? -4.554 1.013 0.320 1.00 95.62 95 GLY A N 1
ATOM 707 C CA . GLY A 1 95 ? -4.409 0.189 -0.882 1.00 95.62 95 GLY A CA 1
ATOM 708 C C . GLY A 1 95 ? -3.553 -1.046 -0.629 1.00 95.62 95 GLY A C 1
ATOM 709 O O . GLY A 1 95 ? -3.502 -1.534 0.501 1.00 95.62 95 GLY A O 1
ATOM 710 N N . LEU A 1 96 ? -2.899 -1.545 -1.674 1.00 96.69 96 LEU A N 1
ATOM 711 C CA . LEU A 1 96 ? -1.963 -2.665 -1.594 1.00 96.69 96 LEU A CA 1
ATOM 712 C C . LEU A 1 96 ? -0.536 -2.124 -1.603 1.00 96.69 96 LEU A C 1
ATOM 714 O O . LEU A 1 96 ? -0.198 -1.304 -2.440 1.00 96.69 96 LEU A O 1
ATOM 718 N N . ALA A 1 97 ? 0.304 -2.548 -0.669 1.00 97.19 97 ALA A N 1
ATOM 719 C CA . ALA A 1 97 ? 1.714 -2.164 -0.638 1.00 97.19 97 ALA A CA 1
ATOM 720 C C . ALA A 1 97 ? 2.504 -3.182 0.184 1.00 97.19 97 ALA A C 1
ATOM 722 O O . ALA A 1 97 ? 1.977 -3.755 1.138 1.00 97.19 97 ALA A O 1
ATOM 723 N N . ALA A 1 98 ? 3.767 -3.407 -0.176 1.00 96.81 98 ALA A N 1
ATOM 724 C CA . ALA A 1 98 ? 4.680 -4.282 0.565 1.00 96.81 98 ALA A CA 1
ATOM 725 C C . ALA A 1 98 ? 4.113 -5.684 0.900 1.00 96.81 98 ALA A C 1
ATOM 727 O O . ALA A 1 98 ? 4.354 -6.222 1.981 1.00 96.81 98 ALA A O 1
ATOM 728 N N . GLY A 1 99 ? 3.328 -6.263 -0.018 1.00 95.62 99 GLY A N 1
ATOM 729 C CA . GLY A 1 99 ? 2.702 -7.582 0.150 1.00 95.62 99 GLY A CA 1
ATOM 730 C C . GLY A 1 99 ? 1.497 -7.621 1.099 1.00 95.62 99 GLY A C 1
ATOM 731 O O . GLY A 1 99 ? 1.018 -8.704 1.423 1.00 95.62 99 GLY A O 1
ATOM 732 N N . SER A 1 100 ? 0.994 -6.462 1.520 1.00 96.25 100 SER A N 1
ATOM 733 C CA . SER A 1 100 ? -0.072 -6.316 2.513 1.00 96.25 100 SER A CA 1
ATOM 734 C C . SER A 1 100 ? -1.140 -5.328 2.050 1.00 96.25 100 SER A C 1
ATOM 736 O O . SER A 1 100 ? -0.945 -4.566 1.096 1.00 96.25 100 SER A O 1
ATOM 738 N N . SER A 1 101 ? -2.278 -5.318 2.745 1.00 95.81 101 SER A N 1
ATOM 739 C CA . SER A 1 101 ? -3.262 -4.247 2.591 1.00 95.81 101 SER A CA 1
ATOM 740 C C . SER A 1 101 ? -3.028 -3.159 3.637 1.00 95.81 101 SER A C 1
ATOM 742 O O . SER A 1 101 ? -2.551 -3.420 4.743 1.00 95.81 101 SER A O 1
ATOM 744 N N . TRP A 1 102 ? -3.342 -1.921 3.275 1.00 96.12 102 TRP A N 1
ATOM 745 C CA . TRP A 1 102 ? -3.092 -0.743 4.095 1.00 96.12 102 TRP A CA 1
ATOM 746 C C . TRP A 1 102 ? -4.344 0.106 4.221 1.00 96.12 102 TRP A C 1
ATOM 748 O O . TRP A 1 102 ? -5.064 0.323 3.242 1.00 96.12 102 TRP A O 1
ATOM 758 N N . VAL A 1 103 ? -4.575 0.640 5.419 1.00 94.81 103 VAL A N 1
ATOM 759 C CA . VAL A 1 103 ? -5.612 1.644 5.673 1.00 94.81 103 VAL A CA 1
ATOM 760 C C . VAL A 1 103 ? -5.011 2.770 6.494 1.00 94.81 103 VAL A C 1
ATOM 762 O O . VAL A 1 103 ? -4.637 2.587 7.649 1.00 94.81 103 VAL A O 1
ATOM 765 N N . ARG A 1 104 ? -4.929 3.960 5.889 1.00 94.12 104 ARG A N 1
ATOM 766 C CA . ARG A 1 104 ? -4.407 5.189 6.515 1.00 94.12 104 ARG A CA 1
ATOM 767 C C . ARG A 1 104 ? -3.014 5.022 7.144 1.00 94.12 104 ARG A C 1
ATOM 769 O O . ARG A 1 104 ? -2.721 5.658 8.157 1.00 94.12 104 ARG A O 1
ATOM 776 N N . GLY A 1 105 ? -2.156 4.215 6.518 1.00 95.25 105 GLY A N 1
ATOM 777 C CA . GLY A 1 105 ? -0.792 3.931 6.983 1.00 95.25 105 GLY A CA 1
ATOM 778 C C . GLY A 1 105 ? -0.686 2.868 8.069 1.00 95.25 105 GLY A C 1
ATOM 779 O O . GLY A 1 105 ? 0.377 2.719 8.660 1.00 95.25 105 GLY A O 1
ATOM 780 N N . THR A 1 106 ? -1.766 2.141 8.344 1.00 95.31 106 THR A N 1
ATOM 781 C CA . THR A 1 106 ? -1.735 0.934 9.172 1.00 95.31 106 THR A CA 1
ATOM 782 C C . THR A 1 106 ? -1.768 -0.289 8.272 1.00 95.31 106 THR A C 1
ATOM 784 O O . THR A 1 106 ? -2.523 -0.315 7.299 1.00 95.31 106 THR A O 1
ATOM 787 N N . GLU A 1 107 ? -0.949 -1.282 8.600 1.00 95.31 107 GLU A N 1
ATOM 788 C CA . GLU A 1 107 ? -0.827 -2.527 7.853 1.00 95.31 107 GLU A CA 1
ATOM 789 C C . GLU A 1 107 ? -1.815 -3.593 8.345 1.00 95.31 107 GLU A C 1
ATOM 791 O O . GLU A 1 107 ? -2.053 -3.762 9.546 1.00 95.31 107 GLU A O 1
ATOM 796 N N . TYR A 1 108 ? -2.357 -4.349 7.396 1.00 93.50 108 TYR A N 1
ATOM 797 C CA . TYR A 1 108 ? -3.290 -5.444 7.607 1.00 93.50 108 TYR A CA 1
ATOM 798 C C . TYR A 1 108 ? -2.906 -6.639 6.729 1.00 93.50 108 TYR A C 1
ATOM 800 O O . TYR A 1 108 ? -2.108 -6.521 5.799 1.00 93.50 108 TYR A O 1
ATOM 808 N N . ASP A 1 109 ? -3.507 -7.799 6.996 1.00 93.12 109 ASP A N 1
ATOM 809 C CA . ASP A 1 109 ? -3.409 -8.932 6.073 1.00 93.12 109 ASP A CA 1
ATOM 810 C C . ASP A 1 109 ? -3.868 -8.518 4.663 1.00 93.12 109 ASP A C 1
ATOM 812 O O . ASP A 1 109 ? -4.805 -7.726 4.524 1.00 93.12 109 ASP A O 1
ATOM 816 N N . ALA A 1 110 ? -3.229 -9.039 3.614 1.00 92.06 110 ALA A N 1
ATOM 817 C CA . ALA A 1 110 ? -3.538 -8.685 2.227 1.00 92.06 110 ALA A CA 1
ATOM 818 C C . ALA A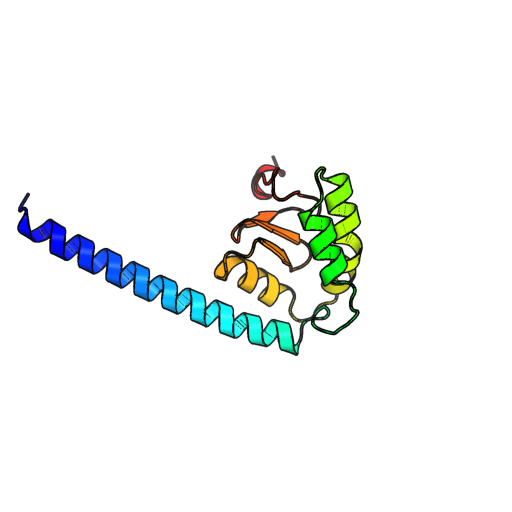 1 110 ? -5.017 -8.901 1.861 1.00 92.06 110 ALA A C 1
ATOM 820 O O . ALA A 1 110 ? -5.592 -8.115 1.105 1.00 92.06 110 ALA A O 1
ATOM 821 N N . GLY A 1 111 ? -5.659 -9.910 2.453 1.00 93.06 111 GLY A N 1
ATOM 822 C CA . GLY A 1 111 ? -7.079 -10.193 2.286 1.00 93.06 111 GLY A CA 1
ATOM 823 C C . GLY A 1 111 ? -8.008 -9.284 3.089 1.00 93.06 111 GLY A C 1
ATOM 824 O O . GLY A 1 111 ? -9.220 -9.453 3.030 1.00 93.06 111 GLY A O 1
ATOM 825 N N . THR A 1 112 ? -7.500 -8.318 3.851 1.00 92.06 112 THR A N 1
ATOM 826 C CA . THR A 1 112 ? -8.352 -7.410 4.627 1.00 92.06 112 THR A CA 1
ATOM 827 C C . THR A 1 112 ? -8.973 -6.357 3.714 1.00 92.06 112 THR A C 1
ATOM 829 O O . THR A 1 112 ? -8.279 -5.588 3.052 1.00 92.06 112 THR A O 1
ATOM 832 N N . THR A 1 113 ? -10.305 -6.296 3.686 1.00 89.81 113 THR A N 1
ATOM 833 C CA . THR A 1 113 ? -11.015 -5.214 2.983 1.00 89.81 113 THR A CA 1
ATOM 834 C C . THR A 1 113 ? -10.827 -3.875 3.699 1.00 89.81 113 THR A C 1
ATOM 836 O O . THR A 1 113 ? -10.733 -3.817 4.927 1.00 89.81 113 THR A O 1
ATOM 839 N N . ARG A 1 114 ? -10.891 -2.767 2.947 1.00 81.44 114 ARG A N 1
ATOM 840 C CA . ARG A 1 114 ? -10.811 -1.398 3.501 1.00 81.44 114 ARG A CA 1
ATOM 841 C C . ARG A 1 114 ? -11.894 -1.091 4.548 1.00 81.44 114 ARG A C 1
ATOM 843 O O . ARG A 1 114 ? -11.698 -0.217 5.383 1.00 81.44 114 ARG A O 1
ATOM 850 N N . ASN A 1 115 ? -13.027 -1.798 4.497 1.00 74.50 115 ASN A N 1
ATOM 851 C CA . ASN A 1 115 ? -14.173 -1.581 5.385 1.00 74.50 115 ASN A CA 1
ATOM 852 C C . ASN A 1 115 ? -14.164 -2.485 6.634 1.00 74.50 115 ASN A C 1
ATOM 854 O O . ASN A 1 115 ? -14.838 -2.153 7.606 1.00 74.50 115 ASN A O 1
ATOM 858 N N . ASN A 1 116 ? -13.391 -3.581 6.643 1.00 71.25 116 ASN A N 1
ATOM 859 C CA . ASN A 1 116 ? -13.246 -4.495 7.791 1.00 71.25 116 ASN A CA 1
ATOM 860 C C . ASN A 1 116 ? -11.846 -4.447 8.426 1.00 71.25 116 ASN A C 1
ATOM 862 O O . ASN A 1 116 ? -11.406 -5.410 9.053 1.00 71.25 116 ASN A O 1
ATOM 866 N N . SER A 1 117 ? -11.134 -3.332 8.285 1.00 63.75 117 SER A N 1
ATOM 867 C CA . SER A 1 117 ? -9.784 -3.147 8.818 1.00 63.75 117 SER A CA 1
ATOM 868 C C . SER A 1 117 ? -9.741 -3.193 10.356 1.00 63.75 117 SER A C 1
ATOM 870 O O . SER A 1 117 ? -9.935 -2.178 11.028 1.00 63.75 117 SER A O 1
ATOM 872 N N . ARG A 1 118 ? -9.444 -4.375 10.919 1.00 62.22 118 ARG A N 1
ATOM 873 C CA . ARG A 1 118 ? -9.005 -4.584 12.314 1.00 62.22 118 ARG A CA 1
ATOM 874 C C . ARG A 1 118 ? -7.484 -4.788 12.346 1.00 62.22 118 ARG A C 1
ATOM 876 O O . ARG A 1 118 ? -7.026 -5.664 11.621 1.00 62.22 118 ARG A O 1
ATOM 883 N N . PRO A 1 119 ? -6.706 -3.976 13.095 1.00 58.84 119 PRO A N 1
ATOM 884 C CA . PRO A 1 119 ? -5.240 -3.997 13.039 1.00 58.84 119 PRO A CA 1
ATOM 885 C C . PRO A 1 119 ? -4.666 -5.406 13.200 1.00 58.84 119 PRO A C 1
ATOM 887 O O . PRO A 1 119 ? -5.141 -6.161 14.048 1.00 58.84 119 PRO A O 1
ATOM 890 N N . ARG A 1 120 ? -3.636 -5.747 12.414 1.00 55.09 120 ARG A N 1
ATOM 891 C CA . ARG A 1 120 ? -2.994 -7.077 12.418 1.00 55.09 120 ARG A CA 1
ATOM 892 C C . ARG A 1 120 ? -2.489 -7.501 13.806 1.00 55.09 120 ARG A C 1
ATOM 894 O O . ARG A 1 120 ? -2.508 -8.683 14.125 1.00 55.09 120 ARG A O 1
ATOM 901 N N . GLU A 1 121 ? -2.131 -6.535 14.650 1.00 55.78 121 GLU A N 1
ATOM 902 C CA . GLU A 1 121 ? -1.732 -6.727 16.054 1.00 55.78 121 GLU A CA 1
ATOM 903 C C . GLU A 1 121 ? -2.828 -7.370 16.929 1.00 55.78 121 GLU A C 1
ATOM 905 O O . GLU A 1 121 ? -2.515 -7.972 17.950 1.00 55.78 121 GLU A O 1
ATOM 910 N N . LEU A 1 122 ? -4.104 -7.295 16.528 1.00 53.78 122 LEU A N 1
ATOM 911 C CA . LEU A 1 122 ? -5.246 -7.854 17.268 1.00 53.78 122 LEU A CA 1
ATOM 912 C C . LEU A 1 122 ? -5.687 -9.246 16.781 1.00 53.78 122 LEU A C 1
ATOM 914 O O . LEU A 1 122 ? -6.659 -9.784 17.303 1.00 53.78 122 LEU A O 1
ATOM 918 N N . LEU A 1 123 ? -5.025 -9.817 15.769 1.00 51.34 123 LEU A N 1
ATOM 919 C CA . LEU A 1 123 ? -5.345 -11.147 15.222 1.00 51.34 123 LEU A CA 1
ATOM 920 C C . LEU A 1 123 ? -4.413 -12.255 15.745 1.00 51.34 123 LEU A C 1
ATOM 922 O O . LEU A 1 123 ? -4.606 -13.417 15.407 1.00 51.34 123 LEU A O 1
ATOM 926 N N . ALA A 1 124 ? -3.413 -11.902 16.557 1.00 48.12 124 ALA A N 1
ATOM 927 C CA . ALA A 1 124 ? -2.445 -12.826 17.153 1.00 48.12 124 ALA A CA 1
ATOM 928 C C . ALA A 1 124 ? -2.729 -13.138 18.642 1.00 48.12 124 ALA A C 1
ATOM 930 O O . ALA A 1 124 ? -1.815 -13.528 19.366 1.00 48.12 124 ALA A O 1
ATOM 931 N N . SER A 1 125 ? -3.966 -12.929 19.111 1.00 42.72 125 SER A N 1
ATOM 932 C CA . SER A 1 125 ? -4.435 -13.261 20.472 1.00 42.72 125 SER A CA 1
ATOM 933 C C . SER A 1 125 ? -5.478 -14.367 20.453 1.00 42.72 125 SER A C 1
ATOM 935 O O . SER A 1 125 ? -6.343 -14.326 19.550 1.00 42.72 125 SER A O 1
#

pLDDT: mean 89.59, std 13.59, range [42.72, 98.5]

Mean predicted aligned error: 6.01 Å

Foldseek 3Di:
DDPVVVVVVVVVVVVVVVVLLVVLVVLLVVLVVVCCVQQLCNDPPLCQVQLQVQLQPDPALVSQCVSCVSVLVSLVPRPCLVSFLVSCQSVLHATDGSSFGGGGNATDHSSDHNVRDDGNVVVVD

InterPro domains:
  IPR034768 WhiB-like iron-sulfur binding domain [PS51674] (40-107)

Solvent-accessible surface area (backbone atoms only — not comparable to full-atom values): 6630 Å² total; per-residue (Å²): 133,68,76,77,54,54,63,54,52,50,52,51,52,52,51,51,52,50,53,50,51,53,52,38,51,48,53,24,52,55,36,48,52,51,41,57,75,57,31,63,56,58,49,92,87,63,53,42,72,59,18,46,52,40,25,74,69,26,90,40,43,67,49,6,32,63,24,32,49,68,44,34,62,40,34,76,75,25,86,44,32,66,54,36,45,50,27,32,41,58,61,36,33,68,48,72,51,54,56,22,16,31,56,68,29,42,64,32,56,40,28,48,18,86,88,67,71,65,59,50,86,71,72,81,117

Organism: NCBI:txid399497

Sequence (125 aa):
MSPRRRPLQARRRWRAQKAARERRLRSATELAGVLVTNGSCAFPGSGWDAAETGHAAATSNLAAAAAAAPALQLCAACPVVEECREWATVDRYTGLAAGSSWVRGTEYDAGTTRNNSRPRELLAS

Secondary structure (DSSP, 8-state):
--TTHHHHHHHHHHHHHHHHHHHHHHHHHHHHHHHHHH-TT-STTSSHHHHHHHHHH-SSHHHHHHHHHHHHHHHTT-TTHHHHHHHHHHHT--EEETTEEEETTEEE-TT--TTS---GGGS--